Protein AF-A0A455SI51-F1 (afdb_monomer_lite)

pLDDT: mean 88.77, std 15.46, range [44.44, 98.5]

Sequence (95 aa):
MLKHRADIADHETQPLSTKAVQQAQVTRYLDQHQLSLHAIARAAGTPLMVVWRVQHGKPVTEEHARTIESAFLCLTGMPYEGSFAVYPEESQGTR

Secondary structure (DSSP, 8-state):
-------GGGSPPPPPPHHHHHHHHHHHHHHHTT--HHHHHHHHTS-HHHHHHHHTT--B-HHHHHHHHHHHHHHHSS---S---BPPP------

Radius of gyration: 18.51 Å; chains: 1; bounding box: 32×42×61 Å

Organism: NCBI:txid2490863

Foldseek 3Di:
DDPPPPDPVPDDDDDDDPLVVQLVLLLVLCVVLVNDLVQLCVQLVHDSVLSVCSNNLHADAPSSQVSSQVSSCVSRVDGRPGDGHHDPDPPPPDD

Structure (mmCIF, N/CA/C/O backbone):
data_AF-A0A455SI51-F1
#
_entry.id   AF-A0A455SI51-F1
#
loop_
_atom_site.group_PDB
_atom_site.id
_atom_site.type_symbol
_atom_site.label_atom_id
_atom_site.label_alt_id
_atom_site.label_comp_id
_atom_site.label_asym_id
_atom_site.label_entity_id
_atom_site.label_seq_id
_atom_site.pdbx_PDB_ins_code
_atom_site.Cartn_x
_atom_site.Cartn_y
_atom_site.Cartn_z
_atom_site.occupancy
_atom_site.B_iso_or_equiv
_atom_site.auth_seq_id
_atom_site.auth_comp_id
_atom_site.auth_asym_id
_atom_site.auth_atom_id
_atom_site.pdbx_PDB_model_num
ATOM 1 N N . MET A 1 1 ? 19.199 -9.779 -48.588 1.00 44.44 1 MET A N 1
ATOM 2 C CA . MET A 1 1 ? 18.994 -8.677 -47.622 1.00 44.44 1 MET A CA 1
ATOM 3 C C . MET A 1 1 ? 18.302 -9.240 -46.386 1.00 44.44 1 MET A C 1
ATOM 5 O O . MET A 1 1 ? 17.099 -9.462 -46.416 1.00 44.44 1 MET A O 1
ATOM 9 N N . LEU A 1 2 ? 19.068 -9.576 -45.345 1.00 53.09 2 LEU A N 1
ATOM 10 C CA . LEU A 1 2 ? 18.538 -10.090 -44.078 1.00 53.09 2 LEU A CA 1
ATOM 11 C C . LEU A 1 2 ? 18.040 -8.908 -43.240 1.00 53.09 2 LEU A C 1
ATOM 13 O O . LEU A 1 2 ? 18.818 -8.021 -42.902 1.00 53.09 2 LEU A O 1
ATOM 17 N N . LYS A 1 3 ? 16.739 -8.885 -42.932 1.00 56.72 3 LYS A N 1
ATOM 18 C CA . LYS A 1 3 ? 16.155 -7.946 -41.968 1.00 56.72 3 LYS A CA 1
ATOM 19 C C . LYS A 1 3 ? 16.779 -8.237 -40.601 1.00 56.72 3 LYS A C 1
ATOM 21 O O . LYS A 1 3 ? 16.483 -9.276 -40.019 1.00 56.72 3 LYS A O 1
ATOM 26 N N . HIS A 1 4 ? 17.645 -7.351 -40.114 1.00 56.84 4 HIS A N 1
ATOM 27 C CA . HIS A 1 4 ? 18.069 -7.353 -38.716 1.00 56.84 4 HIS A CA 1
ATOM 28 C C . HIS A 1 4 ? 16.817 -7.161 -37.852 1.00 56.84 4 HIS A C 1
ATOM 30 O O . HIS A 1 4 ? 16.237 -6.078 -37.804 1.00 56.84 4 HIS A O 1
ATOM 36 N N . ARG A 1 5 ? 16.350 -8.245 -37.231 1.00 61.94 5 ARG A N 1
ATOM 37 C CA . ARG A 1 5 ? 15.452 -8.177 -36.081 1.00 61.94 5 ARG A CA 1
ATOM 38 C C . ARG A 1 5 ? 16.347 -7.728 -34.933 1.00 61.94 5 ARG A C 1
ATOM 40 O O . ARG A 1 5 ? 17.157 -8.525 -34.481 1.00 61.94 5 ARG A O 1
ATOM 47 N N . ALA A 1 6 ? 16.270 -6.455 -34.556 1.00 62.38 6 ALA A N 1
ATOM 48 C CA . ALA A 1 6 ? 16.901 -5.996 -33.327 1.00 62.38 6 ALA A CA 1
ATOM 49 C C . ALA A 1 6 ? 16.377 -6.873 -32.180 1.00 62.38 6 ALA A C 1
ATOM 51 O O . ALA A 1 6 ? 15.159 -7.017 -32.027 1.00 62.38 6 ALA A O 1
ATOM 52 N N . ASP A 1 7 ? 17.289 -7.530 -31.468 1.00 68.25 7 ASP A N 1
ATOM 53 C CA . ASP A 1 7 ? 16.959 -8.276 -30.263 1.00 68.25 7 ASP A CA 1
ATOM 54 C C . ASP A 1 7 ? 16.607 -7.259 -29.174 1.00 68.25 7 ASP A C 1
ATOM 56 O O . ASP A 1 7 ? 17.336 -6.292 -28.957 1.00 68.25 7 ASP A O 1
ATOM 60 N N . ILE A 1 8 ? 15.463 -7.444 -28.513 1.00 66.94 8 ILE A N 1
ATOM 61 C CA . ILE A 1 8 ? 14.973 -6.507 -27.494 1.00 66.94 8 ILE A CA 1
ATOM 62 C C . ILE A 1 8 ? 15.968 -6.429 -26.317 1.00 66.94 8 ILE A C 1
ATOM 64 O O . ILE A 1 8 ? 16.026 -5.413 -25.625 1.00 66.94 8 ILE A O 1
ATOM 68 N N . ALA A 1 9 ? 16.777 -7.479 -26.128 1.00 70.94 9 ALA A N 1
ATOM 69 C CA . ALA A 1 9 ? 17.812 -7.557 -25.105 1.00 70.94 9 ALA A CA 1
ATOM 70 C C . ALA A 1 9 ? 18.997 -6.592 -25.316 1.00 70.94 9 ALA A C 1
ATOM 72 O O . ALA A 1 9 ? 19.677 -6.277 -24.344 1.00 70.94 9 ALA A O 1
ATOM 73 N N . ASP A 1 10 ? 19.224 -6.096 -26.539 1.00 71.69 10 ASP A N 1
ATOM 74 C CA . ASP A 1 10 ? 20.349 -5.198 -26.865 1.00 71.69 10 ASP A CA 1
ATOM 75 C C . ASP A 1 10 ? 20.030 -3.708 -26.644 1.00 71.69 10 ASP A C 1
ATOM 77 O O . ASP A 1 10 ? 20.850 -2.833 -26.930 1.00 71.69 10 ASP A O 1
ATOM 81 N N . HIS A 1 11 ? 18.839 -3.379 -26.137 1.00 71.94 11 HIS A N 1
ATOM 82 C CA . HIS A 1 11 ? 18.498 -1.995 -25.828 1.00 71.94 11 HIS A CA 1
ATOM 83 C C . HIS A 1 11 ? 19.006 -1.592 -24.444 1.00 71.94 11 HIS A C 1
ATOM 85 O O . HIS A 1 11 ? 18.648 -2.193 -23.433 1.00 71.94 11 HIS A O 1
ATOM 91 N N . GLU A 1 12 ? 19.777 -0.504 -24.390 1.00 79.00 12 GLU A N 1
ATOM 92 C CA . GLU A 1 12 ? 20.117 0.156 -23.132 1.00 79.00 12 GLU A CA 1
ATOM 93 C C . GLU A 1 12 ? 18.836 0.549 -22.379 1.00 79.00 12 GLU A C 1
ATOM 95 O O . GLU A 1 12 ? 18.029 1.355 -22.851 1.00 79.00 12 GLU A O 1
ATOM 100 N N . THR A 1 13 ? 18.639 -0.018 -21.188 1.00 80.62 13 THR A N 1
ATOM 101 C CA . THR A 1 13 ? 17.531 0.347 -20.299 1.00 80.62 13 THR A CA 1
ATOM 102 C C . THR A 1 13 ? 18.006 1.299 -19.213 1.00 80.62 13 THR A C 1
ATOM 104 O O . THR A 1 13 ? 19.056 1.084 -18.608 1.00 80.62 13 THR A O 1
ATOM 107 N N . GLN A 1 14 ? 17.199 2.310 -18.898 1.00 79.12 14 GLN A N 1
ATOM 108 C CA . GLN A 1 14 ? 17.424 3.155 -17.727 1.00 79.12 14 GLN A CA 1
ATOM 109 C C . GLN A 1 14 ? 16.843 2.505 -16.461 1.00 79.12 14 GLN A C 1
ATOM 111 O O . GLN A 1 14 ? 15.817 1.821 -16.541 1.00 79.12 14 GLN A O 1
ATOM 116 N N . PRO A 1 15 ? 17.455 2.728 -15.282 1.00 85.62 15 PRO A N 1
ATOM 117 C CA . PRO A 1 15 ? 16.894 2.260 -14.022 1.00 85.62 15 PRO A CA 1
ATOM 118 C C . PRO A 1 15 ? 15.527 2.900 -13.763 1.00 85.62 15 PRO A C 1
ATOM 120 O O . PRO A 1 15 ? 15.278 4.061 -14.098 1.00 85.62 15 PRO A O 1
ATOM 123 N N . LEU A 1 16 ? 14.632 2.141 -13.131 1.00 86.56 16 LEU A N 1
ATOM 124 C CA . LEU A 1 16 ? 13.328 2.653 -12.729 1.00 86.56 16 LEU A CA 1
ATOM 125 C C . LEU A 1 16 ? 13.490 3.783 -11.709 1.00 86.56 16 LEU A C 1
ATOM 127 O O . LEU A 1 16 ? 14.279 3.690 -10.770 1.00 86.56 16 LEU A O 1
ATOM 131 N N . SER A 1 17 ? 12.677 4.830 -11.852 1.00 90.62 17 SER A N 1
ATOM 132 C CA . SER A 1 17 ? 12.573 5.864 -10.819 1.00 90.62 17 SER A CA 1
ATOM 133 C C . SER A 1 17 ? 12.125 5.261 -9.482 1.00 90.62 17 SER A C 1
ATOM 135 O O . SER A 1 17 ? 11.301 4.343 -9.464 1.00 90.62 17 SER A O 1
ATOM 137 N N . THR A 1 18 ? 12.569 5.833 -8.360 1.00 91.31 18 THR A N 1
ATOM 138 C CA . THR A 1 18 ? 12.151 5.415 -7.008 1.00 91.31 18 THR A CA 1
ATOM 139 C C . THR A 1 18 ? 10.631 5.338 -6.873 1.00 91.31 18 THR A C 1
ATOM 141 O O . THR A 1 18 ? 10.100 4.361 -6.354 1.00 91.31 18 THR A O 1
ATOM 144 N N . LYS A 1 19 ? 9.912 6.319 -7.432 1.00 92.25 19 LYS A N 1
ATOM 145 C CA . LYS A 1 19 ? 8.446 6.330 -7.457 1.00 92.25 19 LYS A CA 1
ATOM 146 C C . LYS A 1 19 ? 7.863 5.100 -8.158 1.00 92.25 19 LYS A C 1
ATOM 148 O O . LYS A 1 19 ? 6.902 4.519 -7.664 1.00 92.25 19 LYS A O 1
ATOM 153 N N . ALA A 1 20 ? 8.410 4.732 -9.317 1.00 92.62 20 ALA A N 1
ATOM 154 C CA . ALA A 1 20 ? 7.944 3.572 -10.072 1.00 92.62 20 ALA A CA 1
ATOM 155 C C . ALA A 1 20 ? 8.205 2.270 -9.302 1.00 92.62 20 ALA A C 1
ATOM 157 O O . ALA A 1 20 ? 7.339 1.399 -9.274 1.00 92.62 20 ALA A O 1
ATOM 158 N N . VAL A 1 21 ? 9.354 2.171 -8.625 1.00 94.25 21 VAL A N 1
ATOM 159 C CA . VAL A 1 21 ? 9.679 1.033 -7.754 1.00 94.25 21 VAL A CA 1
ATOM 160 C C . VAL A 1 21 ? 8.684 0.931 -6.597 1.00 94.25 21 VAL A C 1
ATOM 162 O O . VAL A 1 21 ? 8.095 -0.127 -6.401 1.00 94.25 21 VAL A O 1
ATOM 165 N N . GLN A 1 22 ? 8.429 2.027 -5.881 1.00 94.69 22 GLN A N 1
ATOM 166 C CA . GLN A 1 22 ? 7.490 2.052 -4.753 1.00 94.69 22 GLN A CA 1
ATOM 167 C C . GLN A 1 22 ? 6.059 1.716 -5.188 1.00 94.69 22 GLN A C 1
ATOM 169 O O . GLN A 1 22 ? 5.404 0.878 -4.574 1.00 94.69 22 GLN A O 1
ATOM 174 N N . GLN A 1 23 ? 5.586 2.303 -6.292 1.00 96.56 23 GLN A N 1
ATOM 175 C CA . GLN A 1 23 ? 4.287 1.960 -6.875 1.00 96.56 23 GLN A CA 1
ATOM 176 C C . GLN A 1 23 ? 4.194 0.463 -7.206 1.00 96.56 23 GLN A C 1
ATOM 178 O O . GLN A 1 23 ? 3.188 -0.176 -6.891 1.00 96.56 23 GLN A O 1
ATOM 183 N N . ALA A 1 24 ? 5.230 -0.107 -7.828 1.00 96.00 24 ALA A N 1
ATOM 184 C CA . ALA A 1 24 ? 5.254 -1.523 -8.180 1.00 96.00 24 ALA A CA 1
ATOM 185 C C . ALA A 1 24 ? 5.261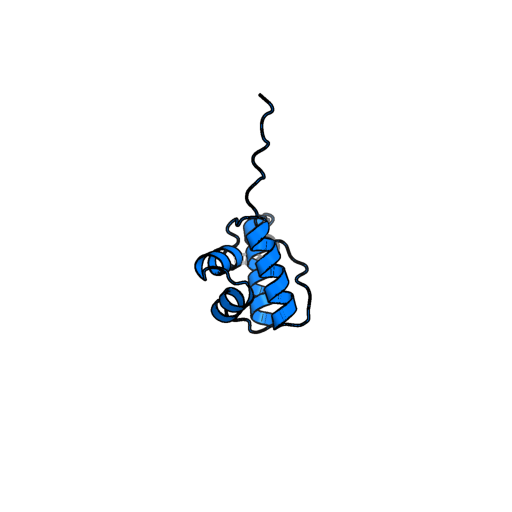 -2.428 -6.937 1.00 96.00 24 ALA A C 1
ATOM 187 O O . ALA A 1 24 ? 4.547 -3.429 -6.916 1.00 96.00 24 ALA A O 1
ATOM 188 N N . GLN A 1 25 ? 6.014 -2.067 -5.892 1.00 97.12 25 GLN A N 1
ATOM 189 C CA . GLN A 1 25 ? 6.046 -2.795 -4.619 1.00 97.12 25 GLN A CA 1
ATOM 190 C C . GLN A 1 25 ? 4.673 -2.816 -3.943 1.00 97.12 25 GLN A C 1
ATOM 192 O O . GLN A 1 25 ? 4.190 -3.892 -3.589 1.00 97.12 25 GLN A O 1
ATOM 197 N N . VAL A 1 26 ? 4.019 -1.654 -3.828 1.00 97.19 26 VAL A N 1
ATOM 198 C CA . VAL A 1 26 ? 2.673 -1.564 -3.247 1.00 97.19 26 VAL A CA 1
ATOM 199 C C . VAL A 1 26 ? 1.684 -2.368 -4.081 1.00 97.19 26 VAL A C 1
ATOM 201 O O . VAL A 1 26 ? 0.975 -3.203 -3.533 1.00 97.19 26 VAL A O 1
ATOM 204 N N . THR A 1 27 ? 1.659 -2.162 -5.401 1.00 97.06 27 THR A N 1
ATOM 205 C CA . THR A 1 27 ? 0.726 -2.864 -6.301 1.00 97.06 27 THR A CA 1
ATOM 206 C C . THR A 1 27 ? 0.876 -4.377 -6.167 1.00 97.06 27 THR A C 1
ATOM 208 O O . THR A 1 27 ? -0.106 -5.073 -5.929 1.00 97.06 27 THR A O 1
ATOM 211 N N . ARG A 1 28 ? 2.117 -4.878 -6.193 1.00 97.50 28 ARG A N 1
ATOM 212 C CA . ARG A 1 28 ? 2.405 -6.303 -6.008 1.00 97.50 28 ARG A CA 1
ATOM 213 C C . ARG A 1 28 ? 1.913 -6.826 -4.659 1.00 97.50 28 ARG A C 1
ATOM 215 O O . ARG A 1 28 ? 1.356 -7.919 -4.615 1.00 97.50 28 ARG A O 1
ATOM 222 N N . TYR A 1 29 ? 2.130 -6.083 -3.575 1.00 98.06 29 TYR A N 1
ATOM 223 C CA . TYR A 1 29 ? 1.681 -6.495 -2.244 1.00 98.06 29 TYR A CA 1
ATOM 224 C C . TYR A 1 29 ? 0.150 -6.563 -2.162 1.00 98.06 29 TYR A C 1
ATOM 226 O O . TYR A 1 29 ? -0.399 -7.546 -1.664 1.00 98.06 29 TYR A O 1
ATOM 234 N N . LEU A 1 30 ? -0.546 -5.558 -2.707 1.00 97.69 30 LEU A N 1
ATOM 235 C CA . LEU A 1 30 ? -2.008 -5.545 -2.765 1.00 97.69 30 LEU A CA 1
ATOM 236 C C . LEU A 1 30 ? -2.552 -6.738 -3.555 1.00 97.69 30 LEU A C 1
ATOM 238 O O . LEU A 1 30 ? -3.459 -7.411 -3.072 1.00 97.69 30 LEU A O 1
ATOM 242 N N . ASP A 1 31 ? -1.971 -7.026 -4.720 1.00 97.62 31 ASP A N 1
ATOM 243 C CA . ASP A 1 31 ? -2.402 -8.127 -5.585 1.00 97.62 31 ASP A CA 1
ATOM 244 C C . ASP A 1 31 ? -2.154 -9.492 -4.929 1.00 97.62 31 ASP A C 1
ATOM 246 O O . ASP A 1 31 ? -3.041 -10.347 -4.907 1.00 97.62 31 ASP A O 1
ATOM 250 N N . GLN A 1 32 ? -0.971 -9.685 -4.334 1.00 98.00 32 GLN A N 1
ATOM 251 C CA . GLN A 1 32 ? -0.596 -10.925 -3.650 1.00 98.00 32 GLN A CA 1
ATOM 252 C C . GLN A 1 32 ? -1.548 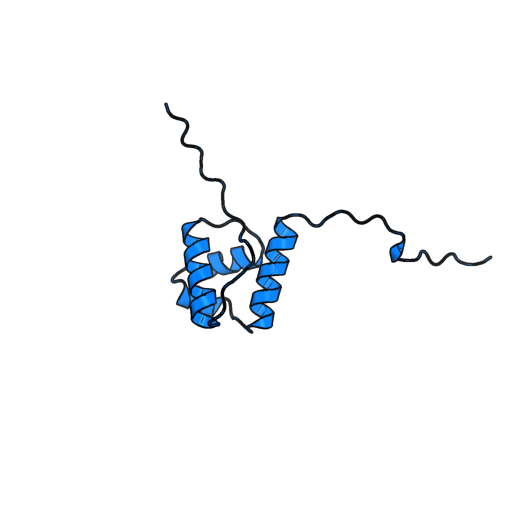-11.259 -2.493 1.00 98.00 32 GLN A C 1
ATOM 254 O O . GLN A 1 32 ? -1.859 -12.428 -2.269 1.00 98.00 32 GLN A O 1
ATOM 259 N N . HIS A 1 33 ? -2.012 -10.239 -1.770 1.00 98.00 33 HIS A N 1
ATOM 260 C CA . HIS A 1 33 ? -2.899 -10.391 -0.618 1.00 98.00 33 HIS A CA 1
ATOM 261 C C . HIS A 1 33 ? -4.374 -10.088 -0.928 1.00 98.00 33 HIS A C 1
ATOM 263 O O . HIS A 1 33 ? -5.196 -10.092 -0.014 1.00 98.00 33 HIS A O 1
ATOM 269 N N . GLN A 1 34 ? -4.719 -9.836 -2.198 1.00 97.44 34 GLN A N 1
ATOM 2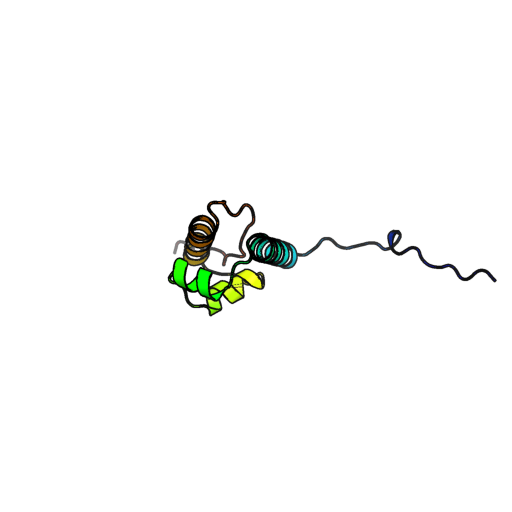70 C CA . GLN A 1 34 ? -6.069 -9.479 -2.660 1.00 97.44 34 GLN A CA 1
ATOM 271 C C . GLN A 1 34 ? -6.705 -8.334 -1.849 1.00 97.44 34 GLN A C 1
ATOM 273 O O . GLN A 1 34 ? -7.903 -8.325 -1.554 1.00 97.44 34 GLN A O 1
ATOM 278 N N . LEU A 1 35 ? -5.888 -7.355 -1.459 1.00 97.44 35 LEU A N 1
ATOM 279 C CA . LEU A 1 35 ? -6.324 -6.259 -0.607 1.00 97.44 35 LEU A CA 1
ATOM 280 C C . LEU A 1 35 ? -7.109 -5.219 -1.403 1.00 97.44 35 LEU A C 1
ATOM 282 O O . LEU A 1 35 ? -6.662 -4.708 -2.429 1.00 97.44 35 LEU A O 1
ATOM 286 N N . SER A 1 36 ? -8.265 -4.823 -0.870 1.00 97.44 36 SER A N 1
ATOM 287 C CA . SER A 1 36 ? -9.012 -3.681 -1.395 1.00 97.44 36 SER A CA 1
ATOM 288 C C . SER A 1 36 ? -8.578 -2.382 -0.715 1.00 97.44 36 SER A C 1
ATOM 290 O O . SER A 1 36 ? -8.435 -2.323 0.509 1.00 97.44 36 SER A O 1
ATOM 292 N N . LEU A 1 37 ? -8.459 -1.299 -1.491 1.00 97.94 37 LEU A N 1
ATOM 293 C CA . LEU A 1 37 ? -8.128 0.027 -0.946 1.00 97.94 37 LEU A CA 1
ATOM 294 C C . LEU A 1 37 ? -9.133 0.481 0.126 1.00 97.94 37 LEU A C 1
ATOM 296 O O . LEU A 1 37 ? -8.758 1.139 1.089 1.00 97.94 37 LEU A O 1
ATOM 300 N N . HIS A 1 38 ? -10.406 0.100 -0.020 1.00 98.25 38 HIS A N 1
ATOM 301 C CA . HIS A 1 38 ? -11.463 0.411 0.944 1.00 98.25 38 HIS A CA 1
ATOM 302 C C . HIS A 1 38 ? -11.264 -0.305 2.285 1.00 98.25 38 HIS A C 1
ATOM 304 O O . HIS A 1 38 ? -11.477 0.304 3.334 1.00 98.25 38 HIS A O 1
ATOM 310 N N . ALA A 1 39 ? -10.856 -1.580 2.267 1.00 98.19 39 ALA A N 1
ATOM 311 C CA . ALA A 1 39 ? -10.559 -2.326 3.489 1.00 98.19 39 ALA A CA 1
ATOM 312 C C . ALA A 1 39 ? -9.355 -1.722 4.217 1.00 98.19 39 ALA A C 1
ATOM 314 O O . ALA A 1 39 ? -9.417 -1.518 5.426 1.00 98.19 39 ALA A O 1
ATOM 315 N N . ILE A 1 40 ? -8.312 -1.355 3.468 1.00 98.38 40 ILE A N 1
ATOM 316 C CA . ILE A 1 40 ? -7.125 -0.691 4.014 1.00 98.38 40 ILE A CA 1
ATOM 317 C C . ILE A 1 40 ? -7.496 0.657 4.628 1.00 98.38 40 ILE A C 1
ATOM 319 O O . ILE A 1 40 ? -7.142 0.909 5.770 1.00 98.38 40 ILE A O 1
ATOM 323 N N . ALA A 1 41 ? -8.245 1.501 3.911 1.00 98.50 41 ALA A N 1
ATOM 324 C CA . ALA A 1 41 ? -8.661 2.815 4.407 1.00 98.50 41 ALA A CA 1
ATOM 325 C C . ALA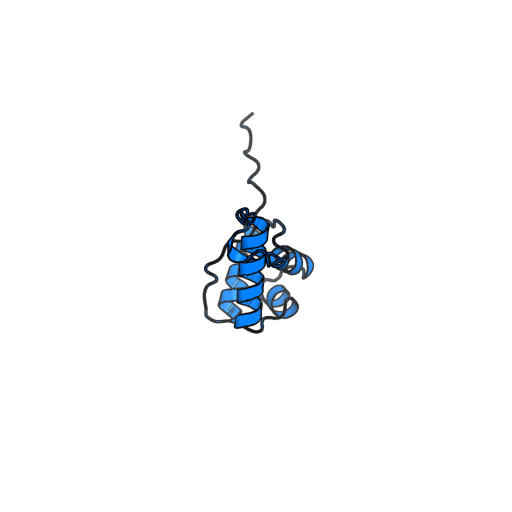 A 1 41 ? -9.450 2.700 5.719 1.00 98.50 41 ALA A C 1
ATOM 327 O O . ALA A 1 41 ? -9.194 3.428 6.676 1.00 98.50 41 ALA A O 1
ATOM 328 N N . ARG A 1 42 ? -10.368 1.726 5.788 1.00 98.38 42 ARG A N 1
ATOM 329 C CA . ARG A 1 42 ? -11.143 1.439 6.999 1.00 98.38 42 ARG A CA 1
ATOM 330 C C . ARG A 1 42 ? -10.258 0.958 8.149 1.00 98.38 42 ARG A C 1
ATOM 332 O O . ARG A 1 42 ? -10.420 1.450 9.258 1.00 98.38 42 ARG A O 1
ATOM 339 N N . ALA A 1 43 ? -9.351 0.018 7.891 1.00 98.25 43 ALA A N 1
ATOM 340 C CA . ALA A 1 43 ? -8.459 -0.536 8.908 1.00 98.25 43 ALA A CA 1
ATOM 341 C C . ALA A 1 43 ? -7.436 0.495 9.413 1.00 98.25 43 ALA A C 1
ATOM 343 O O . ALA A 1 43 ? -7.148 0.540 10.603 1.00 98.25 43 ALA A O 1
ATOM 344 N N . ALA A 1 44 ? -6.931 1.352 8.524 1.00 97.69 44 ALA A N 1
ATOM 345 C CA . ALA A 1 44 ? -5.987 2.416 8.853 1.00 97.69 44 ALA A CA 1
ATOM 346 C C . ALA A 1 44 ? -6.653 3.631 9.519 1.00 97.69 44 ALA A C 1
ATOM 348 O O . ALA A 1 44 ? -5.951 4.487 10.046 1.00 97.69 44 ALA A O 1
ATOM 349 N N . GLY A 1 45 ? -7.983 3.760 9.446 1.00 97.75 45 GLY A N 1
ATOM 350 C CA . GLY A 1 45 ? -8.686 4.968 9.886 1.00 97.75 45 GLY A CA 1
ATOM 351 C C . GLY A 1 45 ? -8.334 6.209 9.055 1.00 97.75 45 GLY A C 1
ATOM 352 O O . GLY A 1 45 ? -8.432 7.327 9.554 1.00 97.75 45 GLY A O 1
ATOM 353 N N . THR A 1 46 ? -7.917 6.030 7.797 1.00 97.06 46 THR A N 1
ATOM 354 C CA . THR A 1 46 ? -7.481 7.122 6.912 1.00 97.06 46 THR A CA 1
ATOM 355 C C . THR A 1 46 ? -8.427 7.301 5.721 1.00 97.06 46 THR A C 1
ATOM 357 O O . THR A 1 46 ? -9.101 6.355 5.302 1.00 97.06 46 THR A O 1
ATOM 360 N N . PRO A 1 47 ? -8.505 8.506 5.124 1.00 98.19 47 PRO A N 1
ATOM 361 C CA . PRO A 1 47 ? -9.299 8.714 3.918 1.00 98.19 47 PRO A CA 1
ATOM 362 C C . PRO A 1 47 ? -8.832 7.820 2.762 1.00 98.19 47 PRO A C 1
ATOM 364 O O . PRO A 1 47 ? -7.634 7.698 2.510 1.00 98.19 47 PRO A O 1
ATOM 367 N N . LEU A 1 48 ? -9.773 7.287 1.972 1.00 98.25 48 LEU A N 1
ATOM 368 C CA . LEU A 1 48 ? -9.478 6.442 0.800 1.00 98.25 48 LEU A CA 1
ATOM 369 C C . LEU A 1 48 ? -8.470 7.086 -0.166 1.00 98.25 48 LEU A C 1
ATOM 371 O O . LEU A 1 48 ? -7.633 6.400 -0.750 1.00 98.25 48 LEU A O 1
ATOM 375 N N . MET A 1 49 ? -8.519 8.413 -0.301 1.00 98.19 49 MET A N 1
ATOM 376 C CA . MET A 1 49 ? -7.584 9.177 -1.126 1.00 98.19 49 MET A CA 1
ATOM 377 C C . MET A 1 49 ? -6.123 8.990 -0.688 1.00 98.19 49 MET A C 1
ATOM 379 O O . MET A 1 49 ? -5.238 8.943 -1.535 1.00 98.19 49 MET A O 1
ATOM 383 N N . VAL A 1 50 ? -5.847 8.848 0.612 1.00 97.88 50 VAL A N 1
ATOM 384 C CA . VAL A 1 50 ? -4.489 8.611 1.127 1.00 97.88 50 VAL A CA 1
ATOM 385 C C . VAL A 1 50 ? -3.984 7.239 0.678 1.00 97.88 50 VAL A C 1
ATOM 387 O O . VAL A 1 50 ? -2.878 7.133 0.153 1.00 97.88 50 VAL A O 1
ATOM 390 N N . VAL A 1 51 ? -4.821 6.205 0.781 1.00 98.00 51 VAL A N 1
ATOM 391 C CA . VAL A 1 51 ? -4.476 4.849 0.322 1.00 98.00 51 VAL A CA 1
ATOM 392 C C . VAL A 1 51 ? -4.278 4.811 -1.198 1.00 98.00 51 VAL A C 1
ATOM 394 O O . VAL A 1 51 ? -3.321 4.212 -1.689 1.00 98.00 51 VAL A O 1
ATOM 397 N N . TRP A 1 52 ? -5.123 5.520 -1.955 1.00 98.00 52 TRP A N 1
ATOM 398 C CA . TRP A 1 52 ? -4.952 5.679 -3.402 1.00 98.00 52 TRP A CA 1
ATOM 399 C C . TRP A 1 52 ? -3.608 6.334 -3.749 1.00 98.00 52 TRP A C 1
ATOM 401 O O . TRP A 1 52 ? -2.920 5.887 -4.669 1.00 98.00 52 TRP A O 1
ATOM 411 N N . ARG A 1 53 ? -3.190 7.360 -2.993 1.00 97.81 53 ARG A N 1
ATOM 412 C CA . ARG A 1 53 ? -1.881 8.008 -3.174 1.00 97.81 53 ARG A CA 1
ATOM 413 C C . ARG A 1 53 ? -0.736 7.021 -2.968 1.00 97.81 53 ARG A C 1
ATOM 415 O O . ARG A 1 53 ? 0.155 6.984 -3.815 1.00 97.81 53 ARG A O 1
ATOM 422 N N . VAL A 1 54 ? -0.798 6.197 -1.922 1.00 97.06 54 VAL A N 1
ATOM 423 C CA . VAL A 1 54 ? 0.203 5.151 -1.661 1.00 97.06 54 VAL A CA 1
ATOM 424 C C . VAL A 1 54 ? 0.295 4.162 -2.826 1.00 97.06 54 VAL A C 1
ATOM 426 O O . VAL A 1 54 ? 1.391 3.937 -3.337 1.00 97.06 54 VAL A O 1
ATOM 429 N N . GLN A 1 55 ? -0.838 3.662 -3.337 1.00 97.19 55 GLN A N 1
ATOM 430 C CA . GLN A 1 55 ? -0.852 2.770 -4.507 1.00 97.19 55 GLN A CA 1
ATOM 431 C C . GLN A 1 55 ? -0.181 3.399 -5.738 1.00 97.19 55 GLN A C 1
ATOM 433 O O . GLN A 1 55 ? 0.490 2.710 -6.497 1.00 97.19 55 GLN A O 1
ATOM 438 N N . HIS A 1 56 ? -0.322 4.711 -5.932 1.00 96.50 56 HIS A N 1
ATOM 439 C CA . HIS A 1 56 ? 0.236 5.429 -7.085 1.00 96.50 56 HIS A CA 1
ATOM 440 C C . HIS A 1 56 ? 1.651 5.989 -6.838 1.00 96.50 56 HIS A C 1
ATOM 442 O O . HIS A 1 56 ? 2.120 6.847 -7.601 1.00 96.50 56 HIS A O 1
ATOM 448 N N . GLY A 1 57 ? 2.320 5.557 -5.760 1.00 95.62 57 GLY A N 1
ATOM 449 C CA . GLY A 1 57 ? 3.656 6.026 -5.382 1.00 95.62 57 GLY A CA 1
ATOM 450 C C . GLY A 1 57 ? 3.711 7.536 -5.123 1.00 95.62 57 GLY A C 1
ATOM 451 O O . GLY A 1 57 ? 4.707 8.195 -5.419 1.00 95.62 57 GLY A O 1
ATOM 452 N N . LYS A 1 58 ? 2.604 8.138 -4.677 1.00 96.31 58 LYS A N 1
ATOM 453 C CA . LYS A 1 58 ? 2.536 9.561 -4.327 1.00 96.31 58 LYS A CA 1
ATOM 454 C C . LYS A 1 58 ? 2.909 9.740 -2.854 1.00 96.31 58 LYS A C 1
ATOM 456 O O . LYS A 1 58 ? 2.518 8.907 -2.041 1.00 96.31 58 LYS A O 1
ATOM 461 N N . PRO A 1 59 ? 3.602 10.837 -2.501 1.00 96.19 59 PRO A N 1
ATOM 462 C CA . PRO A 1 59 ? 4.053 11.047 -1.134 1.00 96.19 59 PRO A CA 1
ATOM 463 C C . PRO A 1 59 ? 2.877 11.206 -0.172 1.00 96.19 59 PRO A C 1
ATOM 465 O O . PRO A 1 59 ? 1.890 11.862 -0.519 1.00 96.19 59 PRO A O 1
ATOM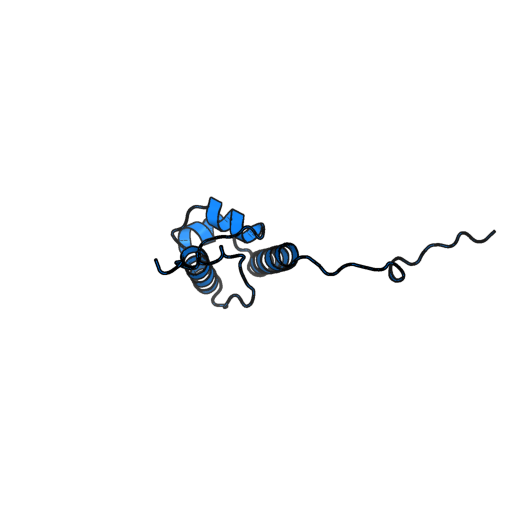 468 N N . VAL A 1 60 ? 3.000 10.632 1.019 1.00 96.62 60 VAL A N 1
ATOM 469 C CA . VAL A 1 60 ? 2.099 10.817 2.166 1.00 96.62 60 VAL A CA 1
ATOM 470 C C . VAL A 1 60 ? 2.897 11.300 3.384 1.00 96.62 60 VAL A C 1
ATOM 472 O O . VAL A 1 60 ? 4.103 11.504 3.293 1.00 96.62 60 VAL A O 1
ATOM 475 N N . THR A 1 61 ? 2.238 11.570 4.508 1.00 96.75 61 THR A N 1
ATOM 476 C CA . THR A 1 61 ? 2.938 11.900 5.763 1.00 96.75 61 THR A CA 1
ATOM 477 C C . THR A 1 61 ? 3.478 10.627 6.420 1.00 96.75 61 THR A C 1
ATOM 479 O O . THR A 1 61 ? 2.962 9.539 6.159 1.00 96.75 61 THR A O 1
ATOM 482 N N . GLU A 1 62 ? 4.469 10.747 7.307 1.00 95.81 62 GLU A N 1
ATOM 483 C CA . GLU A 1 62 ? 4.993 9.603 8.074 1.00 95.81 62 GLU A CA 1
ATOM 484 C C . GLU A 1 62 ? 3.918 8.917 8.925 1.00 95.81 62 GLU A C 1
ATOM 486 O O . GLU A 1 62 ? 3.898 7.699 9.083 1.00 95.81 62 GLU A O 1
ATOM 491 N N . GLU A 1 63 ? 2.992 9.694 9.483 1.00 96.44 63 GLU A N 1
ATOM 492 C CA . GLU A 1 63 ? 1.853 9.158 10.228 1.00 96.44 63 GLU A CA 1
ATOM 493 C C . GLU A 1 63 ? 0.943 8.300 9.335 1.00 96.44 63 GLU A C 1
ATOM 495 O O . GLU A 1 63 ? 0.581 7.179 9.698 1.00 96.44 63 GLU A O 1
ATOM 500 N N . HIS A 1 64 ? 0.623 8.779 8.129 1.00 97.38 64 HIS A N 1
ATOM 501 C CA . HIS A 1 64 ? -0.159 8.002 7.169 1.00 97.38 64 HIS A CA 1
ATOM 502 C C . HIS A 1 64 ? 0.582 6.742 6.708 1.00 97.38 64 HIS A C 1
ATOM 504 O O . HIS A 1 64 ? -0.037 5.691 6.575 1.00 97.38 64 HIS A O 1
ATOM 510 N N . ALA A 1 65 ? 1.897 6.824 6.496 1.00 97.19 65 ALA A N 1
ATOM 511 C CA . ALA A 1 65 ? 2.722 5.664 6.170 1.00 97.19 65 ALA A CA 1
ATOM 512 C C . ALA A 1 65 ? 2.618 4.582 7.262 1.00 97.19 65 ALA A C 1
ATOM 514 O O . ALA A 1 65 ? 2.215 3.456 6.975 1.00 97.19 65 ALA A O 1
ATOM 515 N N . ARG A 1 66 ? 2.852 4.953 8.528 1.00 97.19 66 ARG A N 1
ATOM 516 C CA . ARG A 1 66 ? 2.802 4.026 9.674 1.00 97.19 66 ARG A CA 1
ATOM 517 C C . ARG A 1 66 ? 1.422 3.409 9.903 1.00 97.19 66 ARG A C 1
ATOM 519 O O . ARG A 1 66 ? 1.313 2.221 10.211 1.00 97.19 66 ARG A O 1
ATOM 526 N N . THR A 1 67 ? 0.358 4.199 9.759 1.00 98.00 67 THR A N 1
ATOM 527 C CA . THR A 1 67 ? -1.021 3.700 9.914 1.00 98.00 67 THR A CA 1
ATOM 528 C C . THR A 1 67 ? -1.404 2.735 8.791 1.00 98.00 67 THR A C 1
ATOM 530 O O . THR A 1 67 ? -2.052 1.723 9.057 1.00 98.00 67 THR A O 1
ATOM 533 N N . ILE A 1 68 ? -0.952 2.979 7.557 1.00 98.00 68 ILE A N 1
ATOM 534 C CA . ILE A 1 68 ? -1.174 2.069 6.423 1.00 98.00 68 ILE A CA 1
ATOM 535 C C . ILE A 1 68 ? -0.347 0.784 6.561 1.00 98.00 68 ILE A C 1
ATOM 537 O O . ILE A 1 68 ? -0.890 -0.295 6.340 1.00 98.00 68 ILE A O 1
ATOM 541 N N . GLU A 1 69 ? 0.916 0.863 6.986 1.00 97.88 69 GLU A N 1
ATOM 542 C CA . GLU A 1 69 ? 1.744 -0.312 7.312 1.00 97.88 69 GLU A CA 1
ATOM 543 C C . GLU A 1 69 ? 1.091 -1.186 8.391 1.00 97.88 69 GLU A C 1
ATOM 545 O O . GLU A 1 69 ? 0.972 -2.403 8.236 1.00 97.88 69 GLU A O 1
ATOM 550 N N . SER A 1 70 ? 0.587 -0.557 9.455 1.00 98.12 70 SER A N 1
ATOM 551 C CA . SER A 1 70 ? -0.138 -1.253 10.524 1.00 98.12 70 SER A CA 1
ATOM 552 C C . SER A 1 70 ? -1.418 -1.914 10.005 1.00 98.12 70 SER A C 1
ATOM 554 O O . SER A 1 70 ? -1.738 -3.039 10.388 1.00 98.12 70 SER A O 1
ATOM 556 N N . ALA A 1 71 ? -2.142 -1.248 9.099 1.00 98.31 71 ALA A N 1
ATOM 557 C CA . ALA A 1 71 ? -3.332 -1.806 8.467 1.00 98.31 71 ALA A CA 1
ATOM 558 C C . ALA A 1 71 ? -3.005 -2.993 7.550 1.00 98.31 71 ALA A C 1
ATOM 560 O O . ALA A 1 71 ? -3.746 -3.974 7.554 1.00 98.31 71 ALA A O 1
ATOM 561 N N . PHE A 1 72 ? -1.898 -2.940 6.802 1.00 98.38 72 PHE A N 1
ATOM 562 C CA . PHE A 1 72 ? -1.417 -4.073 6.009 1.00 98.38 72 PHE A CA 1
ATOM 563 C C . PHE A 1 72 ? -1.150 -5.278 6.906 1.00 98.38 72 PHE A C 1
ATOM 565 O O . PHE A 1 72 ? -1.749 -6.329 6.687 1.00 98.38 72 PHE A O 1
ATOM 572 N N . LEU A 1 73 ? -0.362 -5.097 7.970 1.00 98.31 73 LEU A N 1
ATOM 573 C CA . LEU A 1 73 ? -0.075 -6.159 8.933 1.00 98.31 73 LEU A CA 1
ATOM 574 C C . LEU A 1 73 ? -1.353 -6.717 9.577 1.00 98.31 73 LEU A C 1
ATOM 576 O O . LEU A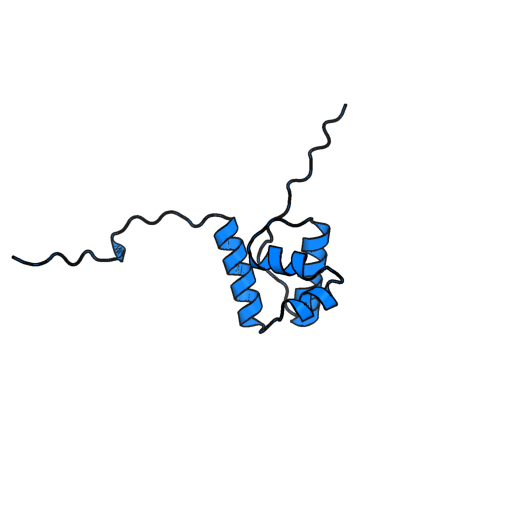 1 73 ? -1.496 -7.929 9.707 1.00 98.31 73 LEU A O 1
ATOM 580 N N . CYS A 1 74 ? -2.298 -5.854 9.953 1.00 98.06 74 CYS A N 1
ATOM 581 C CA . CYS A 1 74 ? -3.559 -6.270 10.564 1.00 98.06 74 CYS A CA 1
ATOM 582 C C . CYS A 1 74 ? -4.425 -7.114 9.614 1.00 98.06 74 CYS A C 1
ATOM 584 O O . CYS A 1 74 ? -5.016 -8.105 10.040 1.00 98.06 74 CYS A O 1
ATOM 586 N N . LEU A 1 75 ? -4.494 -6.739 8.334 1.00 98.19 75 LEU A N 1
ATOM 587 C CA . LEU A 1 75 ? -5.335 -7.417 7.345 1.00 98.19 75 LEU A CA 1
ATOM 588 C C . LEU A 1 75 ? -4.715 -8.715 6.815 1.00 98.19 75 LEU A C 1
ATOM 590 O O . LEU A 1 75 ? -5.455 -9.627 6.452 1.00 98.19 75 LEU A O 1
ATOM 594 N N . THR A 1 76 ? -3.385 -8.803 6.741 1.00 97.88 76 THR A N 1
ATOM 595 C CA . THR A 1 76 ? -2.689 -9.936 6.104 1.00 97.88 76 THR A CA 1
ATOM 596 C C . THR A 1 76 ? -1.967 -10.851 7.088 1.00 97.88 76 THR A C 1
ATOM 598 O O . THR A 1 76 ? -1.618 -11.972 6.724 1.00 97.88 76 THR A O 1
ATOM 601 N N . GLY A 1 77 ? -1.696 -10.379 8.309 1.00 98.06 77 GLY A N 1
ATOM 602 C CA . GLY A 1 77 ? -0.790 -11.031 9.257 1.00 98.06 77 GLY A CA 1
ATOM 603 C C . GLY A 1 77 ? 0.688 -10.982 8.846 1.00 98.06 77 GLY A C 1
ATOM 604 O O . GLY A 1 77 ? 1.516 -11.591 9.517 1.00 98.06 77 GLY A O 1
ATOM 605 N N . MET A 1 78 ? 1.029 -10.279 7.759 1.00 97.38 78 MET A N 1
ATOM 606 C CA . MET A 1 78 ? 2.368 -10.236 7.169 1.00 97.38 78 MET A CA 1
ATOM 607 C C . MET A 1 78 ? 2.867 -8.786 7.083 1.00 97.38 78 MET A C 1
ATOM 609 O O . MET A 1 78 ? 2.144 -7.931 6.564 1.00 97.38 78 MET A O 1
ATOM 613 N N . PRO A 1 79 ? 4.094 -8.480 7.539 1.00 96.19 79 PRO A N 1
ATOM 614 C CA . PRO A 1 79 ? 4.647 -7.137 7.416 1.00 96.19 79 PRO A CA 1
ATOM 615 C C . PRO A 1 79 ? 4.845 -6.745 5.946 1.00 96.19 79 PRO A C 1
ATOM 617 O O . PRO A 1 79 ? 5.035 -7.588 5.065 1.00 96.19 79 PRO A O 1
ATOM 620 N N . TYR A 1 80 ? 4.783 -5.443 5.677 1.00 97.31 80 TYR A N 1
ATOM 621 C CA . TYR A 1 80 ? 5.133 -4.884 4.378 1.00 97.31 80 TYR A CA 1
ATOM 622 C C . TYR A 1 80 ? 6.611 -4.501 4.366 1.00 97.31 80 TYR A C 1
ATOM 624 O O . TYR A 1 80 ? 7.028 -3.615 5.098 1.00 97.31 80 TYR A O 1
ATOM 632 N N . GLU A 1 81 ? 7.389 -5.166 3.515 1.00 96.19 81 GLU A N 1
ATOM 633 C CA . GLU A 1 81 ? 8.849 -4.990 3.412 1.00 96.19 81 GLU A CA 1
ATOM 634 C C . GLU A 1 81 ? 9.262 -3.888 2.415 1.00 96.19 81 GLU A C 1
ATOM 636 O O . GLU A 1 81 ? 10.445 -3.658 2.165 1.00 96.19 81 GLU A O 1
ATOM 641 N N . GLY A 1 82 ? 8.289 -3.254 1.756 1.00 94.56 82 GLY A N 1
ATOM 642 C CA . GLY A 1 82 ? 8.550 -2.167 0.818 1.00 94.56 82 GLY A CA 1
ATOM 643 C C . GLY A 1 82 ? 8.679 -0.816 1.516 1.00 94.56 82 GLY A C 1
ATOM 644 O O . GLY A 1 82 ? 8.670 -0.713 2.736 1.00 94.56 82 GLY A O 1
ATOM 645 N N . SER A 1 83 ? 8.757 0.250 0.721 1.00 93.88 83 SER A N 1
ATOM 646 C CA . SER A 1 83 ? 8.717 1.620 1.247 1.00 93.88 83 SER A CA 1
ATOM 647 C C . SER A 1 83 ? 7.588 2.419 0.614 1.00 93.88 83 SER A C 1
ATOM 649 O O . SER A 1 83 ? 7.175 2.153 -0.521 1.00 93.88 83 SER A O 1
ATOM 651 N N . PHE A 1 84 ? 7.100 3.420 1.340 1.00 95.69 84 PHE A N 1
ATOM 652 C CA . PHE A 1 84 ? 6.203 4.432 0.800 1.00 95.69 84 PHE A CA 1
ATOM 653 C C . PHE A 1 84 ? 6.973 5.706 0.465 1.00 95.69 84 PHE A C 1
ATOM 655 O O . PHE A 1 84 ? 7.994 6.028 1.072 1.00 95.69 84 PHE A O 1
ATOM 662 N N . ALA A 1 85 ? 6.462 6.465 -0.500 1.00 95.06 85 ALA A N 1
ATOM 663 C CA . ALA A 1 85 ? 6.896 7.840 -0.670 1.00 95.06 85 ALA A CA 1
ATOM 664 C C . ALA A 1 85 ? 6.390 8.658 0.526 1.00 95.06 85 ALA A C 1
ATOM 666 O O . ALA A 1 85 ? 5.189 8.669 0.808 1.00 95.06 85 ALA A O 1
ATOM 667 N N . VAL A 1 86 ? 7.289 9.377 1.191 1.00 95.88 86 VAL A N 1
ATOM 668 C CA . VAL A 1 86 ? 6.958 10.273 2.301 1.00 95.88 86 VAL A CA 1
ATOM 669 C C . VAL A 1 86 ? 7.404 11.687 1.943 1.00 95.88 86 VAL A C 1
ATOM 671 O O . VAL A 1 86 ? 8.387 11.865 1.219 1.00 95.88 86 VAL A O 1
ATOM 674 N N . TYR A 1 87 ? 6.651 12.701 2.370 1.00 93.06 87 TYR A N 1
ATOM 675 C CA . TYR A 1 87 ? 7.119 14.082 2.268 1.00 93.06 87 TYR A CA 1
ATOM 676 C C . TYR A 1 87 ? 8.415 14.261 3.068 1.00 93.06 87 TYR A C 1
ATOM 678 O O . TYR A 1 87 ? 8.518 13.705 4.157 1.00 93.06 87 TYR A O 1
ATOM 686 N N . PRO A 1 88 ? 9.398 15.018 2.557 1.00 84.00 88 PRO A N 1
ATOM 687 C CA . PRO A 1 88 ? 10.566 15.351 3.355 1.00 84.00 88 PRO A CA 1
ATOM 688 C C . PRO A 1 88 ? 10.108 16.116 4.600 1.00 84.00 88 PRO A C 1
ATOM 690 O O . PRO A 1 88 ? 9.314 17.051 4.482 1.00 84.00 88 PRO A O 1
ATOM 693 N N . GLU A 1 89 ? 10.605 15.716 5.769 1.00 71.88 89 GLU A N 1
ATOM 694 C CA . GLU A 1 89 ? 10.495 16.506 6.994 1.00 71.88 89 GLU A CA 1
ATOM 695 C C . GLU A 1 89 ? 10.999 17.918 6.669 1.00 71.88 89 GLU A C 1
ATOM 697 O O . GLU A 1 89 ? 12.133 18.088 6.201 1.00 71.88 89 GLU A O 1
ATOM 702 N N . GLU A 1 90 ? 10.154 18.937 6.848 1.00 60.25 90 GLU A N 1
ATOM 703 C CA . GLU A 1 90 ? 10.624 20.313 6.764 1.00 60.25 90 GLU A CA 1
ATOM 704 C C . GLU A 1 90 ? 11.702 20.453 7.834 1.00 60.25 90 GLU A C 1
ATOM 706 O O . GLU A 1 90 ? 11.410 20.426 9.029 1.00 60.25 90 GLU A O 1
ATOM 711 N N . SER A 1 91 ? 12.965 20.543 7.408 1.00 52.38 91 SER A N 1
ATOM 712 C CA . SER A 1 91 ? 14.059 20.886 8.304 1.00 52.38 91 SER A CA 1
ATOM 713 C C . SER A 1 91 ? 13.665 22.209 8.935 1.00 52.38 91 SER A C 1
ATOM 715 O O . SER A 1 91 ? 13.696 23.239 8.261 1.00 52.38 91 SER A O 1
ATOM 717 N N . GLN A 1 92 ? 13.219 22.170 10.191 1.00 48.06 92 GLN A N 1
ATOM 718 C CA . GLN A 1 92 ? 12.962 23.367 10.966 1.00 48.06 92 GLN A CA 1
ATOM 719 C C . GLN A 1 92 ? 14.291 24.108 11.019 1.00 48.06 92 GLN A C 1
ATOM 721 O O . GLN A 1 92 ? 15.190 23.758 11.779 1.00 48.06 92 GLN A O 1
ATOM 726 N N . GLY A 1 93 ? 14.445 25.082 10.123 1.00 49.25 93 GLY A N 1
ATOM 727 C CA . GLY A 1 93 ? 15.540 26.022 10.165 1.00 49.25 93 GLY A CA 1
ATOM 728 C C . GLY A 1 93 ? 15.425 26.731 11.497 1.00 49.25 93 GLY A C 1
ATOM 729 O O . GLY A 1 93 ? 14.521 27.542 11.684 1.00 49.25 93 GLY A O 1
ATOM 730 N N . THR A 1 94 ? 16.304 26.370 12.424 1.00 48.84 94 THR A N 1
ATOM 731 C CA . THR A 1 94 ? 16.507 27.066 13.684 1.00 48.84 94 THR A CA 1
ATOM 732 C C . THR A 1 94 ? 16.709 28.542 13.348 1.00 48.84 94 THR A C 1
ATOM 734 O O . THR A 1 94 ? 17.704 28.909 12.719 1.00 48.84 94 THR A O 1
ATOM 737 N N . ARG A 1 95 ? 15.718 29.370 13.678 1.00 45.97 95 ARG A N 1
ATOM 738 C CA . ARG A 1 95 ? 15.837 30.827 13.721 1.00 45.97 95 ARG A CA 1
ATOM 739 C C . ARG A 1 95 ? 15.934 31.258 15.169 1.00 45.97 95 ARG A C 1
ATOM 741 O O . ARG A 1 95 ? 15.217 30.650 15.994 1.00 45.97 95 ARG A O 1
#